Protein AF-A0A953NFU2-F1 (afdb_monomer_lite)

Secondary structure (DSSP, 8-state):
-HHHHHHHHHHHHHHHHT-HHHHHHHHHHHHHHHHHHHHHHHHHHHHHHHH--HHHHHHHHHHHHHHHHHHHHHHHHHHHHS-HHHHHHHHHHHHHHHHHHHHHHHH-

Sequence (108 aa):
MNREIELNGEKKLGSIFLNKSFMLLFLGKLVSQLGDVIYNMAIGWYILTITKSAVQMSFYMAFGTIIYVVMSPFGGVIADRYNRKNLMVWMDIIRGISVAIIGILMFF

Radius of gyration: 19.58 Å; chains: 1; bounding box: 40×46×45 Å

pLDDT: mean 87.38, std 8.36, range [61.94, 96.12]

Structure (mmCIF, N/CA/C/O backbone):
data_AF-A0A953NFU2-F1
#
_entry.id   AF-A0A953NFU2-F1
#
loop_
_atom_site.group_PDB
_atom_site.id
_atom_site.type_symbol
_atom_site.label_atom_id
_atom_site.label_alt_id
_atom_site.label_comp_id
_atom_site.label_asym_id
_atom_site.label_entity_id
_atom_site.label_seq_id
_atom_site.pdbx_PDB_ins_code
_atom_site.Cartn_x
_atom_site.Cartn_y
_atom_site.Cartn_z
_atom_site.occupancy
_atom_site.B_iso_or_equiv
_atom_site.auth_seq_id
_atom_site.auth_comp_id
_atom_site.auth_asym_id
_atom_site.auth_atom_id
_atom_site.pdbx_PDB_model_num
ATOM 1 N N . MET A 1 1 ? 23.544 -31.340 -22.882 1.00 61.94 1 MET A N 1
ATOM 2 C CA . MET A 1 1 ? 22.202 -30.746 -23.050 1.00 61.94 1 MET A CA 1
ATOM 3 C C . MET A 1 1 ? 21.640 -30.183 -21.739 1.00 61.94 1 MET A C 1
ATOM 5 O O . MET A 1 1 ? 21.441 -28.984 -21.686 1.00 61.94 1 MET A O 1
ATOM 9 N N . ASN A 1 2 ? 21.492 -30.955 -20.650 1.00 75.69 2 ASN A N 1
ATOM 10 C CA . ASN A 1 2 ? 20.917 -30.424 -19.389 1.00 75.69 2 ASN A CA 1
ATOM 11 C C . ASN A 1 2 ? 21.797 -29.388 -18.649 1.00 75.69 2 ASN A C 1
ATOM 13 O O . ASN A 1 2 ? 21.278 -28.375 -18.194 1.00 75.69 2 ASN A O 1
ATOM 17 N N . ARG A 1 3 ? 23.130 -29.567 -18.612 1.00 70.75 3 ARG A N 1
ATOM 18 C CA . ARG A 1 3 ? 24.055 -28.603 -17.968 1.00 70.75 3 ARG A CA 1
ATOM 19 C C . ARG A 1 3 ? 24.081 -27.222 -18.629 1.00 70.75 3 ARG A C 1
ATOM 21 O O . ARG A 1 3 ? 24.249 -26.227 -17.943 1.00 70.75 3 ARG A O 1
ATOM 28 N N . GLU A 1 4 ? 23.923 -27.136 -19.949 1.00 69.38 4 GLU A N 1
ATOM 29 C CA . GLU A 1 4 ? 23.898 -25.839 -20.646 1.00 69.38 4 GLU A CA 1
ATOM 30 C C . GLU A 1 4 ? 22.609 -25.062 -20.362 1.00 69.38 4 GLU A C 1
ATOM 32 O O . GLU A 1 4 ? 22.646 -23.838 -20.285 1.00 69.38 4 GLU A O 1
ATOM 37 N N . ILE A 1 5 ? 21.488 -25.759 -20.147 1.00 72.31 5 ILE A N 1
ATOM 38 C CA . ILE A 1 5 ? 20.208 -25.143 -19.771 1.00 72.31 5 ILE A CA 1
ATOM 39 C C . ILE A 1 5 ? 20.286 -24.585 -18.341 1.00 72.31 5 ILE A C 1
ATOM 41 O O . ILE A 1 5 ? 19.877 -23.447 -18.118 1.00 72.31 5 ILE A O 1
ATOM 45 N N . GLU A 1 6 ? 20.877 -25.328 -17.398 1.00 69.38 6 GLU A N 1
ATOM 46 C CA . GLU A 1 6 ? 21.116 -24.860 -16.021 1.00 69.38 6 GLU A CA 1
ATOM 47 C C . GLU A 1 6 ? 22.080 -23.666 -15.978 1.00 69.38 6 GLU A C 1
ATOM 49 O O . GLU A 1 6 ? 21.755 -22.626 -15.408 1.00 69.38 6 GLU A O 1
ATOM 54 N N . LEU A 1 7 ? 23.225 -23.761 -16.666 1.00 70.06 7 LEU A N 1
ATOM 55 C CA . LEU A 1 7 ? 24.223 -22.686 -16.720 1.00 70.06 7 LEU A CA 1
ATOM 56 C C . LEU A 1 7 ? 23.675 -21.405 -17.368 1.00 70.06 7 LEU A C 1
ATOM 58 O O . LEU A 1 7 ? 24.046 -20.297 -16.972 1.00 70.06 7 LEU A O 1
ATOM 62 N N . ASN A 1 8 ? 22.800 -21.530 -18.368 1.00 71.19 8 ASN A N 1
ATOM 63 C CA . ASN A 1 8 ? 22.163 -20.382 -19.009 1.00 71.19 8 ASN A CA 1
ATOM 64 C C . ASN A 1 8 ? 21.041 -19.799 -18.132 1.00 71.19 8 ASN A C 1
ATOM 66 O O . ASN A 1 8 ? 20.871 -18.583 -18.087 1.00 71.19 8 ASN A O 1
ATOM 70 N N . GLY A 1 9 ? 20.325 -20.641 -17.380 1.00 68.38 9 GLY A N 1
ATOM 71 C CA . GLY A 1 9 ? 19.359 -20.221 -16.364 1.00 68.38 9 GLY A CA 1
ATOM 72 C C . GLY A 1 9 ? 20.000 -19.387 -15.255 1.00 68.38 9 GLY A C 1
ATOM 73 O O . GLY A 1 9 ? 19.529 -18.284 -14.982 1.00 68.38 9 GLY A O 1
ATOM 74 N N . GLU A 1 10 ? 21.115 -19.848 -14.683 1.00 69.62 10 GLU A N 1
ATOM 75 C CA . GLU A 1 10 ? 21.829 -19.121 -13.624 1.00 69.62 10 GLU A CA 1
ATOM 76 C C . GLU A 1 10 ? 22.453 -17.810 -14.119 1.00 69.62 10 GLU A C 1
ATOM 78 O O . GLU A 1 10 ? 22.311 -16.771 -13.470 1.00 69.62 10 GLU A O 1
ATOM 83 N N . LYS A 1 11 ? 23.071 -17.806 -15.311 1.00 65.69 11 LYS A N 1
ATOM 84 C CA . LYS A 1 11 ? 23.598 -16.571 -15.921 1.00 65.69 11 LYS A CA 1
ATOM 85 C C . LYS A 1 11 ? 22.495 -15.553 -16.201 1.00 65.69 11 LYS A C 1
ATOM 87 O O . LYS A 1 11 ? 22.679 -14.357 -15.965 1.00 65.69 11 LYS A O 1
ATOM 92 N N . LYS A 1 12 ? 21.336 -16.014 -16.675 1.00 67.94 12 LYS A N 1
ATOM 93 C CA . LYS A 1 12 ? 20.176 -15.160 -16.941 1.00 67.94 12 LYS A CA 1
ATOM 94 C C . LYS A 1 12 ? 19.581 -14.623 -15.638 1.00 67.94 12 LYS A C 1
ATOM 96 O O . LYS A 1 12 ? 19.279 -13.435 -15.578 1.00 67.94 12 LYS A O 1
ATOM 101 N N . LEU A 1 13 ? 19.506 -15.438 -14.584 1.00 68.00 13 LEU A N 1
ATOM 102 C CA . LEU A 1 13 ? 19.061 -15.017 -13.254 1.00 68.00 13 LEU A CA 1
ATOM 103 C C . LEU A 1 13 ? 19.987 -13.941 -12.665 1.00 68.00 13 LEU A C 1
ATOM 105 O O . LEU A 1 13 ? 19.514 -12.879 -12.265 1.00 68.00 13 LEU A O 1
ATOM 109 N N . GLY A 1 14 ? 21.306 -14.154 -12.722 1.00 69.50 14 GLY A N 1
ATOM 110 C CA . GLY A 1 14 ? 22.300 -13.151 -12.326 1.00 69.50 14 GLY A CA 1
ATOM 111 C C . GLY A 1 14 ? 22.172 -11.847 -13.122 1.00 69.50 14 GLY A C 1
ATOM 112 O O . GLY A 1 14 ? 22.249 -10.762 -12.552 1.00 69.50 14 GLY A O 1
ATOM 113 N N . SER A 1 15 ? 21.879 -11.929 -14.425 1.00 72.06 15 SER A N 1
ATOM 114 C CA . SER A 1 15 ? 21.694 -10.746 -15.279 1.00 72.06 15 SER A CA 1
ATOM 115 C C . SER A 1 15 ? 20.437 -9.921 -14.958 1.00 72.06 15 SER A C 1
ATOM 117 O O . SER A 1 15 ? 20.431 -8.711 -15.184 1.00 72.06 15 SER A O 1
ATOM 119 N N . ILE A 1 16 ? 19.390 -10.539 -14.394 1.00 73.44 16 ILE A N 1
ATOM 120 C CA . ILE A 1 16 ? 18.157 -9.840 -13.993 1.00 73.44 16 ILE A CA 1
ATOM 121 C C . ILE A 1 16 ? 18.431 -8.939 -12.786 1.00 73.44 16 ILE A C 1
ATOM 123 O O . ILE A 1 16 ? 18.029 -7.776 -12.789 1.00 73.44 16 ILE A O 1
ATOM 127 N N . PHE A 1 17 ? 19.176 -9.433 -11.793 1.00 76.81 17 PHE A N 1
ATOM 128 C CA . PHE A 1 17 ? 19.578 -8.634 -10.630 1.00 76.81 17 PHE A CA 1
ATOM 129 C C . PHE A 1 17 ? 20.589 -7.531 -10.979 1.00 76.81 17 PHE A C 1
ATOM 131 O O . PHE A 1 17 ? 20.650 -6.515 -10.294 1.00 76.81 17 PHE A O 1
ATOM 138 N N . LEU A 1 18 ? 21.334 -7.676 -12.078 1.00 76.69 18 LEU A N 1
ATOM 139 C CA . LEU A 1 18 ? 22.223 -6.630 -12.600 1.00 76.69 18 LEU A CA 1
ATOM 140 C C . LEU A 1 18 ? 21.476 -5.539 -13.390 1.00 76.69 18 LEU A C 1
ATOM 142 O O . LEU A 1 18 ? 22.044 -4.487 -13.691 1.00 76.69 18 LEU A O 1
ATOM 146 N N . ASN A 1 19 ? 20.196 -5.742 -13.718 1.00 87.69 19 ASN A N 1
ATOM 147 C CA . ASN A 1 19 ? 19.395 -4.740 -14.406 1.00 87.69 19 ASN A CA 1
ATOM 148 C C . ASN A 1 19 ? 18.940 -3.642 -13.429 1.00 87.69 19 ASN A C 1
ATOM 150 O O . ASN A 1 19 ? 18.052 -3.842 -12.600 1.00 87.69 19 ASN A O 1
ATOM 154 N N . LYS A 1 20 ? 19.507 -2.438 -13.578 1.00 87.44 20 LYS A N 1
ATOM 155 C CA . LYS A 1 20 ? 19.212 -1.272 -12.726 1.00 87.44 20 LYS A CA 1
ATOM 156 C C . LYS A 1 20 ? 17.718 -0.935 -12.643 1.00 87.44 20 LYS A C 1
ATOM 158 O O . LYS A 1 20 ? 17.234 -0.591 -11.568 1.00 87.44 20 LYS A O 1
ATOM 163 N N . SER A 1 21 ? 16.978 -1.012 -13.751 1.00 86.62 21 SER A N 1
ATOM 164 C CA . SER A 1 21 ? 15.543 -0.698 -13.760 1.00 86.62 21 SER A CA 1
ATOM 165 C C . SER A 1 21 ? 14.726 -1.729 -12.986 1.00 86.62 21 SER A C 1
ATOM 167 O O . SER A 1 21 ? 13.813 -1.348 -12.258 1.00 86.62 21 SER A O 1
ATOM 169 N N . PHE A 1 22 ? 15.078 -3.012 -13.101 1.00 87.12 22 PHE A N 1
ATOM 170 C CA . PHE A 1 22 ? 14.461 -4.073 -12.309 1.00 87.12 22 PHE A CA 1
ATOM 171 C C . PHE A 1 22 ? 14.775 -3.909 -10.820 1.00 87.12 22 PHE A C 1
ATOM 173 O O . PHE A 1 22 ? 13.857 -3.892 -10.011 1.00 87.12 22 PHE A O 1
ATOM 180 N N . MET A 1 23 ? 16.046 -3.708 -10.467 1.00 90.50 23 MET A N 1
ATOM 181 C CA . MET A 1 23 ? 16.500 -3.484 -9.089 1.00 90.50 23 MET A CA 1
ATOM 182 C C . MET A 1 23 ? 15.774 -2.315 -8.408 1.00 90.50 23 MET A C 1
ATOM 184 O O . MET A 1 23 ? 15.335 -2.445 -7.267 1.00 90.50 23 MET A O 1
ATOM 188 N N . LEU A 1 24 ? 15.602 -1.188 -9.109 1.00 89.12 24 LEU A N 1
ATOM 189 C CA . LEU A 1 24 ? 14.864 -0.029 -8.590 1.00 89.12 24 LEU A CA 1
ATOM 190 C C . LEU A 1 24 ? 13.389 -0.354 -8.324 1.00 89.12 24 LEU A C 1
ATOM 192 O O . LEU A 1 24 ? 12.870 -0.003 -7.267 1.00 89.12 24 LEU A O 1
ATOM 196 N N . LEU A 1 25 ? 12.725 -1.043 -9.257 1.00 88.31 25 LEU A N 1
ATOM 197 C CA . LEU A 1 25 ? 11.338 -1.479 -9.075 1.00 88.31 25 LEU A CA 1
ATOM 198 C C . LEU A 1 25 ? 11.215 -2.498 -7.941 1.00 88.31 25 LEU A C 1
ATOM 200 O O . LEU A 1 25 ? 10.311 -2.389 -7.121 1.00 88.31 25 LEU A O 1
ATOM 204 N N . PHE A 1 26 ? 12.133 -3.460 -7.871 1.00 90.94 26 PHE A N 1
ATOM 205 C CA . PHE A 1 26 ? 12.150 -4.498 -6.852 1.00 90.94 26 PHE A CA 1
ATOM 206 C C . PHE A 1 26 ? 12.312 -3.903 -5.454 1.00 90.94 26 PHE A C 1
ATOM 208 O O . PHE A 1 26 ? 11.488 -4.171 -4.587 1.00 90.94 26 PHE A O 1
ATOM 215 N N . LEU A 1 27 ? 13.316 -3.047 -5.244 1.00 92.75 27 LEU A N 1
ATOM 216 C CA . LEU A 1 27 ? 13.541 -2.395 -3.953 1.00 92.75 27 LEU A CA 1
ATOM 217 C C . LEU A 1 27 ? 12.383 -1.467 -3.575 1.00 92.75 27 LEU A C 1
ATOM 219 O O . LEU A 1 27 ? 11.908 -1.519 -2.443 1.00 92.75 27 LEU A O 1
ATOM 223 N N . GLY A 1 28 ? 11.890 -0.660 -4.521 1.00 90.88 28 GLY A N 1
ATOM 224 C CA . GLY A 1 28 ? 10.740 0.213 -4.286 1.00 90.88 28 GLY A CA 1
ATOM 225 C C . GLY A 1 28 ? 9.493 -0.578 -3.892 1.00 90.88 28 GLY A C 1
ATOM 226 O O . GLY A 1 28 ? 8.807 -0.222 -2.929 1.00 90.88 28 GLY A O 1
ATOM 227 N N . LYS A 1 29 ? 9.234 -1.697 -4.578 1.00 90.75 29 LYS A N 1
ATOM 228 C CA . LYS A 1 29 ? 8.098 -2.563 -4.266 1.00 90.75 29 LYS A CA 1
ATOM 229 C C . LYS A 1 29 ? 8.281 -3.293 -2.945 1.00 90.75 29 LYS A C 1
ATOM 231 O O . LYS A 1 29 ? 7.334 -3.357 -2.175 1.00 90.75 29 LYS A O 1
ATOM 236 N N . LEU A 1 30 ? 9.488 -3.765 -2.647 1.00 94.50 30 LEU A N 1
ATOM 237 C CA . LEU A 1 30 ? 9.822 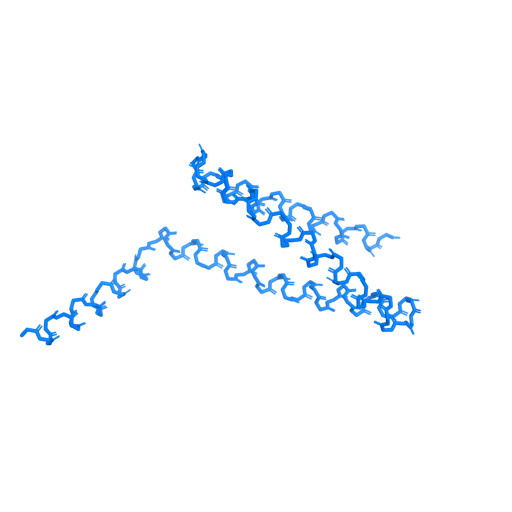-4.421 -1.386 1.00 94.50 30 LEU A CA 1
ATOM 238 C C . LEU A 1 30 ? 9.538 -3.493 -0.203 1.00 94.50 30 LEU A C 1
ATOM 240 O O . LEU A 1 30 ? 8.789 -3.869 0.695 1.00 94.50 30 LEU A O 1
ATOM 244 N N . VAL A 1 31 ? 10.063 -2.264 -0.226 1.00 94.38 31 VAL A N 1
ATOM 245 C CA . VAL A 1 31 ? 9.817 -1.271 0.835 1.00 94.38 31 VAL A CA 1
ATOM 246 C C . VAL A 1 31 ? 8.325 -0.961 0.956 1.00 94.38 31 VAL A C 1
ATOM 248 O O . VAL A 1 31 ? 7.778 -0.961 2.057 1.00 94.38 31 VAL A O 1
ATOM 251 N N . SER A 1 32 ? 7.651 -0.760 -0.177 1.00 92.00 32 SER A N 1
ATOM 252 C CA . SER A 1 32 ? 6.209 -0.503 -0.227 1.00 92.00 32 SER A CA 1
ATOM 253 C C . SER A 1 32 ? 5.397 -1.631 0.414 1.00 92.00 32 SER A C 1
ATOM 255 O O . SER A 1 32 ? 4.450 -1.378 1.155 1.00 92.00 32 SER A O 1
ATOM 257 N N . GLN A 1 33 ? 5.780 -2.878 0.159 1.00 93.25 33 GLN A N 1
ATOM 258 C CA . GLN A 1 33 ? 5.067 -4.059 0.631 1.00 93.25 33 GLN A CA 1
ATOM 259 C C . GLN A 1 33 ? 5.338 -4.334 2.114 1.00 93.25 33 GLN A C 1
ATOM 261 O O . GLN A 1 33 ? 4.428 -4.721 2.841 1.00 93.25 33 GLN A O 1
ATOM 266 N N . LEU A 1 34 ? 6.554 -4.055 2.596 1.00 95.88 34 LEU A N 1
ATOM 267 C CA . LEU A 1 34 ? 6.847 -4.047 4.032 1.00 95.88 34 LEU A CA 1
ATOM 268 C C . LEU A 1 34 ? 6.023 -2.984 4.764 1.00 95.88 34 LEU A C 1
ATOM 270 O O . LEU A 1 34 ? 5.447 -3.270 5.813 1.00 95.88 34 LEU A O 1
ATOM 274 N N . GLY A 1 35 ? 5.920 -1.784 4.186 1.00 91.62 35 GLY A N 1
ATOM 275 C CA . GLY A 1 35 ? 5.067 -0.720 4.707 1.00 91.62 35 GLY A CA 1
ATOM 276 C C . GLY A 1 35 ? 3.607 -1.155 4.828 1.00 91.62 35 GLY A C 1
ATOM 277 O O . GLY A 1 35 ? 2.990 -0.915 5.862 1.00 91.62 35 GLY A O 1
ATOM 278 N N . ASP A 1 36 ? 3.076 -1.865 3.828 1.00 91.56 36 ASP A N 1
ATOM 279 C CA . ASP A 1 36 ? 1.701 -2.376 3.863 1.00 91.56 36 ASP A CA 1
ATOM 280 C C . ASP A 1 36 ? 1.490 -3.391 4.992 1.00 91.56 36 ASP A C 1
ATOM 282 O O . ASP A 1 36 ? 0.466 -3.345 5.672 1.00 91.56 36 ASP A O 1
ATOM 286 N N . VAL A 1 37 ? 2.443 -4.298 5.224 1.00 93.81 37 VAL A N 1
ATOM 287 C CA . VAL A 1 37 ? 2.346 -5.281 6.317 1.00 93.81 37 VAL A CA 1
ATOM 288 C C . VAL A 1 37 ? 2.317 -4.576 7.673 1.00 93.81 37 VAL A C 1
ATOM 290 O O . VAL A 1 37 ? 1.447 -4.863 8.497 1.00 93.81 37 VAL A O 1
ATOM 293 N N . ILE A 1 38 ? 3.219 -3.613 7.884 1.00 94.06 38 ILE A N 1
ATOM 294 C CA . ILE A 1 38 ? 3.278 -2.830 9.126 1.00 94.06 38 ILE A CA 1
ATOM 295 C C . ILE A 1 38 ? 1.991 -2.015 9.306 1.00 94.06 38 ILE A C 1
ATOM 297 O O . ILE A 1 38 ? 1.407 -2.025 10.388 1.00 94.06 38 ILE A O 1
ATOM 301 N N . TYR A 1 39 ? 1.510 -1.357 8.248 1.00 90.75 39 TYR A N 1
ATOM 302 C CA . TYR A 1 39 ? 0.268 -0.585 8.263 1.00 90.75 39 TYR A CA 1
ATOM 303 C C . TYR A 1 39 ? -0.943 -1.450 8.629 1.00 90.75 39 TYR A C 1
ATOM 305 O O . TYR A 1 39 ? -1.709 -1.079 9.514 1.00 90.75 39 TYR A O 1
ATOM 313 N N . ASN A 1 40 ? -1.096 -2.625 8.008 1.00 89.88 40 ASN A N 1
ATOM 314 C CA . ASN A 1 40 ? -2.208 -3.536 8.292 1.00 89.88 40 ASN A CA 1
ATOM 315 C C . ASN A 1 40 ? -2.176 -4.061 9.735 1.00 89.88 40 ASN A C 1
ATOM 317 O O . ASN A 1 40 ? -3.222 -4.218 10.367 1.00 89.88 40 ASN A O 1
ATOM 321 N N . MET A 1 41 ? -0.982 -4.293 10.282 1.00 92.00 41 MET A N 1
ATOM 322 C CA . MET A 1 41 ? -0.826 -4.667 11.685 1.00 92.00 41 MET A CA 1
ATOM 323 C C . MET A 1 41 ? -1.207 -3.508 12.619 1.00 92.00 41 MET A C 1
ATOM 325 O O . MET A 1 41 ? -1.960 -3.709 13.573 1.00 92.00 41 MET A O 1
ATOM 329 N N . ALA A 1 42 ? -0.742 -2.292 12.321 1.00 91.12 42 ALA A N 1
ATOM 330 C CA . ALA A 1 42 ? -1.014 -1.099 13.118 1.00 91.12 42 ALA A CA 1
ATOM 331 C C . ALA A 1 42 ? -2.502 -0.717 13.115 1.00 91.12 42 ALA A C 1
ATOM 333 O O . ALA A 1 42 ? -3.073 -0.492 14.180 1.00 91.12 42 ALA A O 1
ATOM 334 N N . ILE A 1 43 ? -3.152 -0.695 11.945 1.00 88.69 43 ILE A N 1
ATOM 335 C CA . ILE A 1 43 ? -4.579 -0.357 11.828 1.00 88.69 43 ILE A CA 1
ATOM 336 C C . ILE A 1 43 ? -5.456 -1.407 12.515 1.00 88.69 43 ILE A C 1
ATOM 338 O O . ILE A 1 43 ? -6.405 -1.057 13.214 1.00 88.69 43 ILE A O 1
ATOM 342 N N . GLY A 1 44 ? -5.108 -2.692 12.383 1.00 89.31 44 GLY A N 1
ATOM 343 C CA . GLY A 1 44 ? -5.807 -3.777 13.062 1.00 89.31 44 GLY A CA 1
ATOM 344 C C . GLY A 1 44 ? -5.731 -3.628 14.581 1.00 89.31 44 GLY A C 1
ATOM 345 O O . GLY A 1 44 ? -6.754 -3.675 15.266 1.00 89.31 44 GLY A O 1
ATOM 346 N N . TRP A 1 45 ? -4.531 -3.360 15.102 1.00 90.62 45 TRP A N 1
ATOM 347 C CA . TRP A 1 45 ? -4.337 -3.119 16.528 1.00 90.62 45 TRP A CA 1
ATOM 348 C C . TRP A 1 45 ? -5.062 -1.857 17.017 1.00 90.62 45 TRP A C 1
ATOM 350 O O . TRP A 1 45 ? -5.712 -1.899 18.058 1.00 90.62 45 TRP A O 1
ATOM 360 N N . TYR A 1 46 ? -5.031 -0.766 16.251 1.00 89.94 46 TYR A N 1
ATOM 361 C CA . TYR A 1 46 ? -5.727 0.483 16.573 1.00 89.94 46 TYR A CA 1
ATOM 362 C C . TYR A 1 46 ? -7.252 0.315 16.657 1.00 89.94 46 TYR A C 1
ATOM 364 O O . TYR A 1 46 ? -7.896 0.793 17.589 1.00 89.94 46 TYR A O 1
ATOM 372 N N . ILE A 1 47 ? -7.853 -0.421 15.720 1.00 89.44 47 ILE A N 1
ATOM 373 C CA . ILE A 1 47 ? -9.292 -0.706 15.774 1.00 89.44 47 ILE A CA 1
ATOM 374 C C . ILE A 1 47 ? -9.614 -1.547 17.007 1.00 89.44 47 ILE A C 1
ATOM 376 O O . ILE A 1 47 ? -10.604 -1.280 17.691 1.00 89.44 47 ILE A O 1
ATOM 380 N N . LEU A 1 48 ? -8.777 -2.537 17.322 1.00 91.81 48 LEU A N 1
ATOM 381 C CA . LEU A 1 48 ? -8.965 -3.370 18.503 1.00 91.81 48 LEU A CA 1
ATOM 382 C C . LEU A 1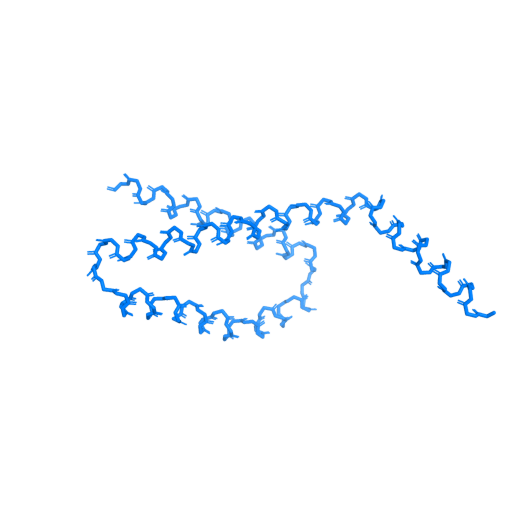 48 ? -8.896 -2.556 19.802 1.00 91.81 48 LEU A C 1
ATOM 384 O O . LEU A 1 48 ? -9.701 -2.797 20.698 1.00 91.81 48 LEU A O 1
ATOM 388 N N . THR A 1 49 ? -7.981 -1.592 19.925 1.00 90.31 49 THR A N 1
ATOM 389 C CA . THR A 1 49 ? -7.851 -0.784 21.150 1.00 90.31 49 THR A CA 1
ATOM 390 C C . THR A 1 49 ? -9.034 0.160 21.356 1.00 90.31 49 THR A C 1
ATOM 392 O O . THR A 1 49 ? -9.481 0.320 22.493 1.00 90.31 49 THR A O 1
ATOM 395 N N . ILE A 1 50 ? -9.581 0.731 20.280 1.00 90.25 50 ILE A N 1
ATOM 396 C CA . ILE A 1 50 ? -10.733 1.643 20.347 1.00 90.25 50 ILE A CA 1
ATOM 397 C C . ILE A 1 50 ? -12.040 0.883 20.566 1.00 90.25 50 ILE A C 1
ATOM 399 O O . ILE A 1 50 ? -12.820 1.224 21.453 1.00 90.25 50 ILE A O 1
ATOM 403 N N . THR A 1 51 ? -12.291 -0.153 19.767 1.00 90.81 51 THR A N 1
ATOM 404 C CA . THR A 1 51 ? -13.559 -0.901 19.815 1.00 90.81 51 THR A CA 1
ATOM 405 C C . THR A 1 51 ? -13.607 -1.917 20.950 1.00 90.81 51 THR A C 1
ATOM 407 O O . THR A 1 51 ? -14.689 -2.351 21.345 1.00 90.81 51 THR A O 1
ATOM 410 N N . LYS A 1 52 ? -12.437 -2.344 21.448 1.00 89.31 52 LYS A N 1
ATOM 411 C CA . LYS A 1 52 ? -12.258 -3.479 22.367 1.00 89.31 52 LYS A CA 1
ATOM 412 C C . LYS A 1 52 ? -12.900 -4.781 21.869 1.00 89.31 52 LYS A C 1
ATOM 414 O O . LYS A 1 52 ? -13.183 -5.673 22.665 1.00 89.31 52 LYS A O 1
ATOM 419 N N . SER A 1 53 ? -13.120 -4.912 20.557 1.00 89.75 53 SER A N 1
ATOM 420 C CA . SER A 1 53 ? -13.808 -6.051 19.947 1.00 89.75 53 SER A CA 1
ATOM 421 C C . SER A 1 53 ? -13.034 -6.616 18.757 1.00 89.75 53 SER A C 1
ATOM 423 O O . SER A 1 53 ? -12.923 -5.993 17.700 1.00 89.75 53 SER A O 1
ATOM 425 N N . ALA A 1 54 ? -12.561 -7.858 18.898 1.00 89.19 54 ALA A N 1
ATOM 426 C CA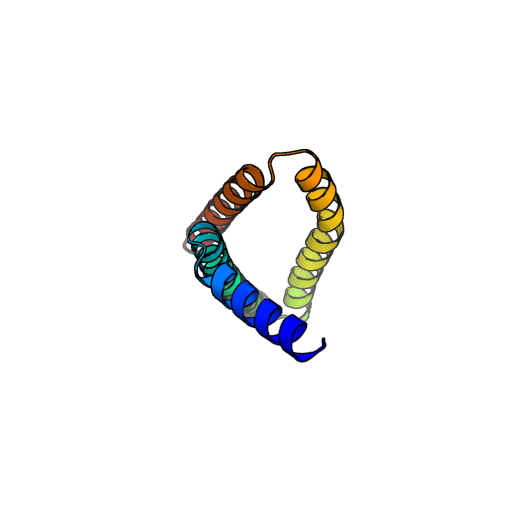 . ALA A 1 54 ? -11.874 -8.586 17.827 1.00 89.19 54 ALA A CA 1
ATOM 427 C C . ALA A 1 54 ? -12.781 -8.866 16.614 1.00 89.19 54 ALA A C 1
ATOM 429 O O . ALA A 1 54 ? -12.304 -8.980 15.484 1.00 89.19 54 ALA A O 1
ATOM 430 N N . VAL A 1 55 ? -14.097 -8.941 16.839 1.00 92.69 55 VAL A N 1
ATOM 431 C CA . VAL A 1 55 ? -15.093 -9.161 15.784 1.00 92.69 55 VAL A CA 1
ATOM 432 C C . VAL A 1 55 ? -15.156 -7.950 14.855 1.00 92.69 55 VAL A C 1
ATOM 434 O O . VAL A 1 55 ? -15.075 -8.108 13.641 1.00 92.69 55 VAL A O 1
ATOM 437 N N . GLN A 1 56 ? -15.227 -6.736 15.409 1.00 88.94 56 GLN A N 1
ATOM 438 C CA . GLN A 1 56 ? -15.289 -5.504 14.611 1.00 88.94 56 GLN A CA 1
ATOM 439 C C . GLN A 1 56 ? -13.995 -5.262 13.823 1.00 88.94 56 GLN A C 1
ATOM 441 O O . GLN A 1 56 ? -14.053 -4.927 12.640 1.00 88.94 56 GLN A O 1
ATOM 446 N N . MET A 1 57 ? -12.837 -5.520 14.441 1.00 92.25 57 MET A N 1
ATOM 447 C CA . MET A 1 57 ? -11.539 -5.511 13.754 1.00 92.25 57 MET A CA 1
ATOM 448 C C . MET A 1 57 ? -11.534 -6.468 12.553 1.00 92.25 57 MET A C 1
ATOM 450 O O . MET A 1 57 ? -11.151 -6.087 11.447 1.00 92.25 57 MET A O 1
ATOM 454 N N . SER A 1 58 ? -11.987 -7.705 12.758 1.00 90.88 58 SER A N 1
ATOM 455 C CA . SER A 1 58 ? -11.981 -8.735 11.716 1.00 90.88 58 SER A CA 1
ATOM 456 C C . SER A 1 58 ? -12.949 -8.403 10.576 1.00 90.88 58 SER A C 1
ATOM 458 O O . SER A 1 58 ? -12.611 -8.615 9.414 1.00 90.88 58 SER A O 1
ATOM 460 N N . PHE A 1 59 ? -14.113 -7.812 10.875 1.00 93.88 59 PHE A N 1
ATOM 461 C CA . PHE A 1 59 ? -15.031 -7.304 9.852 1.00 93.88 59 PHE A CA 1
ATOM 462 C C . PHE A 1 59 ? -14.397 -6.209 8.994 1.00 93.88 59 PHE A C 1
ATOM 464 O O . PHE A 1 59 ? -14.506 -6.271 7.771 1.00 93.88 59 PHE A O 1
ATOM 471 N N . TYR A 1 60 ? -13.699 -5.246 9.604 1.00 91.31 60 TYR A N 1
ATOM 472 C CA . TYR A 1 60 ? -12.987 -4.201 8.865 1.00 91.31 60 TYR A CA 1
ATOM 473 C C . TYR A 1 60 ? -11.952 -4.792 7.896 1.00 91.31 60 TYR A C 1
ATOM 475 O O . TYR A 1 60 ? -11.956 -4.475 6.704 1.00 91.31 60 TYR A O 1
ATOM 483 N N . MET A 1 61 ? -11.107 -5.709 8.380 1.00 90.94 61 MET A N 1
ATOM 484 C CA . MET A 1 61 ? -10.084 -6.355 7.550 1.00 90.94 61 MET A CA 1
ATOM 485 C C . MET A 1 61 ? -10.697 -7.220 6.436 1.00 90.94 61 MET A C 1
ATOM 487 O O . MET A 1 61 ? -10.214 -7.213 5.299 1.00 90.94 61 MET A O 1
ATOM 491 N N . ALA A 1 62 ? -11.786 -7.937 6.731 1.00 94.06 62 ALA A N 1
ATOM 492 C CA . ALA A 1 62 ? -12.502 -8.744 5.748 1.00 94.06 62 ALA A CA 1
ATOM 493 C C . ALA A 1 62 ? -13.099 -7.872 4.638 1.00 94.06 62 ALA A C 1
ATOM 495 O O . ALA A 1 62 ? -12.970 -8.203 3.462 1.00 94.06 62 ALA A O 1
ATOM 496 N N . PHE A 1 63 ? -13.683 -6.725 4.991 1.00 95.12 63 PHE A N 1
ATOM 497 C CA . PHE A 1 63 ? -14.242 -5.793 4.016 1.00 95.12 63 PHE A CA 1
ATOM 498 C C . PHE A 1 63 ? -13.165 -5.236 3.079 1.00 95.12 63 PHE A C 1
ATOM 500 O O . PHE A 1 63 ? -13.345 -5.237 1.861 1.00 95.12 63 PHE A O 1
ATOM 507 N N . GLY A 1 64 ? -12.008 -4.847 3.628 1.00 91.12 64 GLY A N 1
ATOM 508 C CA . GLY A 1 64 ? -10.852 -4.431 2.829 1.00 91.12 64 GLY A CA 1
ATOM 509 C C . GLY A 1 64 ? -10.384 -5.525 1.864 1.00 91.12 64 GLY A C 1
ATOM 510 O O . GLY A 1 64 ? -10.129 -5.257 0.689 1.00 91.12 64 GLY A O 1
ATOM 511 N N . THR A 1 65 ? -10.358 -6.777 2.326 1.00 92.62 65 THR A N 1
ATOM 512 C CA . THR A 1 65 ? -9.999 -7.936 1.494 1.00 92.62 65 THR A CA 1
ATOM 513 C C . THR A 1 65 ? -11.005 -8.168 0.366 1.00 92.62 65 THR A C 1
ATOM 515 O O . THR A 1 65 ? -10.606 -8.377 -0.777 1.00 92.62 65 THR A O 1
ATOM 518 N N . ILE A 1 66 ? -12.307 -8.090 0.654 1.0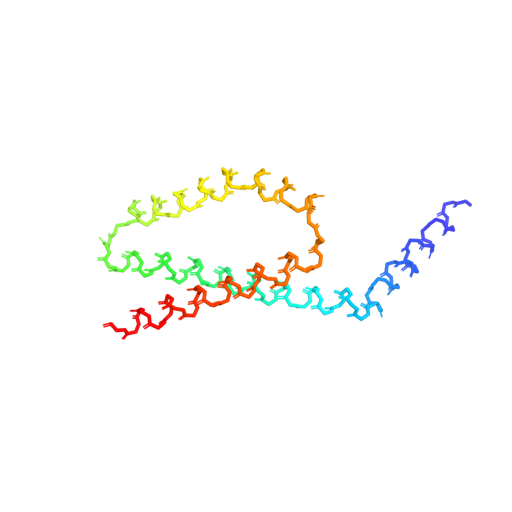0 95.88 66 ILE A N 1
ATOM 519 C CA . ILE A 1 66 ? -13.368 -8.240 -0.352 1.00 95.88 66 ILE A CA 1
ATOM 520 C C . ILE A 1 66 ? -13.224 -7.168 -1.431 1.00 95.88 66 ILE A C 1
ATOM 522 O O . ILE A 1 66 ? -13.218 -7.495 -2.616 1.00 95.88 66 ILE A O 1
ATOM 526 N N . ILE A 1 67 ? -13.049 -5.905 -1.031 1.00 93.81 67 ILE A N 1
ATOM 527 C CA . ILE A 1 67 ? -12.842 -4.800 -1.972 1.00 93.81 67 ILE A CA 1
ATOM 528 C C . ILE A 1 67 ? -11.611 -5.071 -2.840 1.00 93.81 67 ILE A C 1
ATOM 530 O O . ILE A 1 67 ? -11.691 -4.937 -4.059 1.00 93.81 67 ILE A O 1
ATOM 534 N N . TYR A 1 68 ? -10.494 -5.501 -2.247 1.00 91.81 68 TYR A N 1
ATOM 535 C CA . TYR A 1 68 ? -9.278 -5.825 -2.993 1.00 91.81 68 TYR A CA 1
ATOM 536 C C . TYR A 1 68 ? -9.504 -6.935 -4.031 1.00 91.81 68 TYR A C 1
ATOM 538 O O . TYR A 1 68 ? -9.147 -6.771 -5.198 1.00 91.81 68 TYR A O 1
ATOM 546 N N . VAL A 1 69 ? -10.135 -8.043 -3.633 1.00 95.62 69 VAL A N 1
ATOM 547 C CA . VAL A 1 69 ? -10.416 -9.178 -4.525 1.00 95.62 69 VAL A CA 1
ATOM 548 C C . VAL A 1 69 ? -11.325 -8.749 -5.672 1.00 95.62 69 VAL A C 1
ATOM 550 O O . VAL A 1 69 ? -11.015 -9.029 -6.829 1.00 95.62 69 VAL A O 1
ATOM 553 N N . VAL A 1 70 ? -12.398 -8.016 -5.369 1.00 96.12 70 VAL A N 1
ATOM 554 C CA . VAL A 1 70 ? -13.337 -7.508 -6.376 1.00 96.12 70 VAL A CA 1
ATOM 555 C C . VAL A 1 70 ? -12.646 -6.541 -7.334 1.00 96.12 70 VAL A C 1
ATOM 557 O O . VAL A 1 70 ? -12.902 -6.607 -8.530 1.00 96.12 70 VAL A O 1
ATOM 560 N N . MET A 1 71 ? -11.742 -5.686 -6.847 1.00 93.12 71 MET A N 1
ATOM 561 C CA . MET A 1 71 ? -11.020 -4.710 -7.672 1.00 93.12 71 MET A CA 1
ATOM 562 C C . MET A 1 71 ? -9.872 -5.322 -8.490 1.00 93.12 71 MET A C 1
ATOM 564 O O . MET A 1 71 ? -9.487 -4.757 -9.516 1.00 93.12 71 MET A O 1
ATOM 568 N N . SER A 1 72 ? -9.338 -6.480 -8.090 1.00 92.62 72 SER A N 1
ATOM 569 C CA . SER A 1 72 ? -8.204 -7.126 -8.764 1.00 92.62 72 SER A CA 1
ATOM 570 C C . SER A 1 72 ? -8.392 -7.386 -10.276 1.00 92.62 72 SER A C 1
ATOM 572 O O . SER A 1 72 ? -7.488 -7.009 -11.033 1.00 92.62 72 SER A O 1
ATOM 574 N N . PRO A 1 73 ? -9.530 -7.916 -10.787 1.00 93.38 73 PRO A N 1
ATOM 575 C CA . PRO A 1 73 ? -9.728 -8.081 -12.230 1.00 93.38 73 PRO A CA 1
ATOM 576 C C . PRO A 1 73 ? -9.788 -6.744 -12.979 1.00 93.38 73 PRO A C 1
ATOM 578 O O . PRO A 1 73 ? -9.254 -6.636 -14.082 1.00 93.38 73 PRO A O 1
ATOM 581 N N . PHE A 1 74 ? -10.378 -5.703 -12.382 1.00 92.75 74 PHE A N 1
ATOM 582 C CA . PHE A 1 74 ? -10.426 -4.368 -12.988 1.00 92.75 74 PHE A CA 1
ATOM 583 C C . PHE A 1 74 ? -9.022 -3.776 -13.122 1.00 92.75 74 PHE A C 1
ATOM 585 O O . PHE A 1 74 ? -8.683 -3.223 -14.168 1.00 92.75 74 PHE A O 1
ATOM 592 N N . GLY A 1 75 ? -8.182 -3.963 -12.100 1.00 88.62 75 GLY A N 1
ATOM 593 C CA . GLY A 1 75 ? -6.770 -3.593 -12.149 1.00 88.62 75 GLY A CA 1
ATOM 594 C C . GLY A 1 75 ? -6.029 -4.263 -13.309 1.00 88.62 75 GLY A C 1
ATOM 595 O O . GLY A 1 75 ? -5.268 -3.593 -14.005 1.00 88.62 75 GLY A O 1
ATOM 596 N N . GLY A 1 76 ? -6.306 -5.545 -13.573 1.00 89.19 76 GLY A N 1
ATOM 597 C CA . GLY A 1 76 ? -5.744 -6.283 -14.710 1.00 89.19 76 GLY A CA 1
ATOM 598 C C . GLY A 1 76 ? -6.160 -5.704 -16.065 1.00 89.19 76 GLY A C 1
ATOM 599 O O . GLY A 1 76 ? -5.306 -5.387 -16.891 1.00 89.19 76 GLY A O 1
ATOM 600 N N . VAL A 1 77 ? -7.461 -5.461 -16.261 1.00 93.44 77 VAL A N 1
ATOM 601 C CA . VAL A 1 77 ? -7.984 -4.871 -17.509 1.00 93.44 77 VAL A CA 1
ATOM 602 C C . VAL A 1 77 ? -7.375 -3.491 -17.780 1.00 93.44 77 VAL A C 1
ATOM 604 O O . VAL A 1 77 ? -7.051 -3.168 -18.923 1.00 93.44 77 VAL A O 1
ATOM 607 N N . ILE A 1 78 ? -7.196 -2.670 -16.742 1.00 91.25 78 ILE A N 1
ATOM 608 C CA . ILE A 1 78 ? -6.546 -1.359 -16.864 1.00 91.25 78 ILE A CA 1
ATOM 609 C C . ILE A 1 78 ? -5.050 -1.537 -17.174 1.00 91.25 78 ILE A C 1
ATOM 611 O O . ILE A 1 78 ? -4.527 -0.886 -18.078 1.00 91.25 78 ILE A O 1
ATOM 615 N N . ALA A 1 79 ? -4.357 -2.448 -16.490 1.00 89.62 79 ALA A N 1
ATOM 616 C CA . ALA A 1 79 ? -2.932 -2.704 -16.709 1.00 89.62 79 ALA A CA 1
ATOM 617 C C . ALA A 1 79 ? -2.602 -3.216 -18.118 1.00 89.62 79 ALA A C 1
ATOM 619 O O . ALA A 1 79 ? -1.491 -2.990 -18.605 1.00 89.62 79 ALA A O 1
ATOM 620 N N . ASP A 1 80 ? -3.556 -3.858 -18.785 1.00 90.94 80 ASP A N 1
ATOM 621 C CA . ASP A 1 80 ? -3.390 -4.320 -20.160 1.00 90.94 80 ASP A CA 1
ATOM 622 C C . ASP A 1 80 ? -3.662 -3.232 -21.207 1.00 90.94 80 ASP A C 1
ATOM 624 O O . ASP A 1 80 ? -3.120 -3.298 -22.309 1.00 90.94 80 ASP A O 1
ATOM 628 N N . ARG A 1 81 ? -4.454 -2.203 -20.875 1.00 91.19 81 ARG A N 1
ATOM 629 C CA . ARG A 1 81 ? -4.797 -1.109 -21.805 1.00 91.19 81 ARG A CA 1
ATOM 630 C C . ARG A 1 81 ? -3.809 0.053 -21.792 1.00 91.19 81 ARG A C 1
ATOM 632 O O . ARG A 1 81 ? -3.687 0.757 -22.792 1.00 91.19 81 ARG A O 1
ATOM 639 N N . TYR A 1 82 ? -3.129 0.283 -20.673 1.00 91.25 82 TYR A N 1
ATOM 640 C CA . TYR A 1 82 ? -2.237 1.430 -20.490 1.00 91.25 82 TYR A CA 1
ATOM 641 C C . TYR A 1 82 ? -0.765 1.016 -20.434 1.00 91.25 82 TYR A C 1
ATOM 643 O O . TYR A 1 82 ? -0.415 -0.146 -20.234 1.00 91.25 82 TYR A O 1
ATOM 651 N N . ASN A 1 83 ? 0.139 1.991 -20.577 1.00 91.31 83 ASN A N 1
ATOM 652 C CA . ASN A 1 83 ? 1.563 1.743 -20.379 1.00 91.31 83 ASN A CA 1
ATOM 653 C C . ASN A 1 83 ? 1.817 1.306 -18.925 1.00 91.31 83 ASN A C 1
ATOM 655 O O . ASN A 1 83 ? 1.756 2.122 -18.001 1.00 91.31 83 ASN A O 1
AT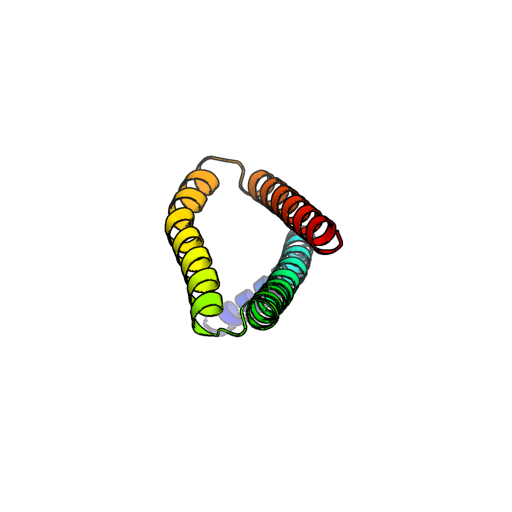OM 659 N N . ARG A 1 84 ? 2.141 0.020 -18.748 1.00 86.31 84 ARG A N 1
ATOM 660 C CA . ARG A 1 84 ? 2.348 -0.637 -17.449 1.00 86.31 84 ARG A CA 1
ATOM 661 C C . ARG A 1 84 ? 3.315 0.113 -16.538 1.00 86.31 84 ARG A C 1
ATOM 663 O O . ARG A 1 84 ? 3.068 0.209 -15.340 1.00 86.31 84 ARG A O 1
ATOM 670 N N . LYS A 1 85 ? 4.395 0.676 -17.093 1.00 86.25 85 LYS A N 1
ATOM 671 C CA . LYS A 1 85 ? 5.394 1.419 -16.312 1.00 86.25 85 LYS A CA 1
ATOM 672 C C . LYS A 1 85 ? 4.789 2.685 -15.712 1.00 86.25 85 LYS A C 1
ATOM 674 O O . LYS A 1 85 ? 4.933 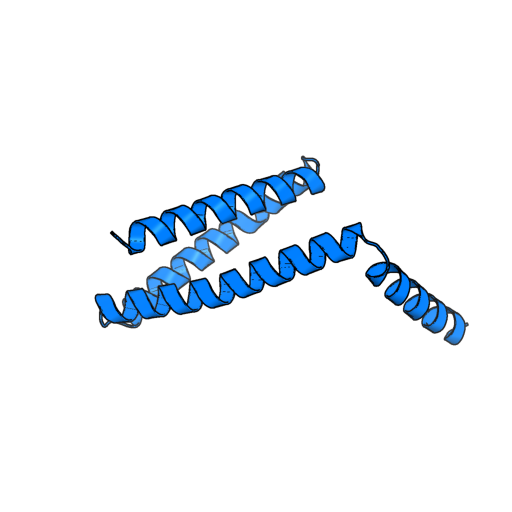2.917 -14.517 1.00 86.25 85 LYS A O 1
ATOM 679 N N . ASN A 1 86 ? 4.102 3.480 -16.529 1.00 88.69 86 ASN A N 1
ATOM 680 C CA . ASN A 1 86 ? 3.491 4.723 -16.062 1.00 88.69 86 ASN A CA 1
ATOM 681 C C . ASN A 1 86 ? 2.359 4.432 -15.077 1.00 88.69 86 ASN A C 1
ATOM 683 O O . ASN A 1 86 ? 2.261 5.103 -14.056 1.00 88.69 86 ASN A O 1
ATOM 687 N N . LEU A 1 87 ? 1.547 3.405 -15.349 1.00 91.69 87 LEU A N 1
ATOM 688 C CA . LEU A 1 87 ? 0.470 3.004 -14.452 1.00 91.69 87 LEU A CA 1
ATOM 689 C C . LEU A 1 87 ? 1.005 2.611 -13.069 1.00 91.69 87 LEU A C 1
ATOM 691 O O . LEU A 1 87 ? 0.504 3.118 -12.074 1.00 91.69 87 LEU A O 1
ATOM 695 N N . MET A 1 88 ? 2.050 1.775 -12.999 1.00 88.50 88 MET A N 1
ATOM 696 C CA . MET A 1 88 ? 2.663 1.391 -11.720 1.00 88.50 88 MET A CA 1
ATOM 697 C C . MET A 1 88 ? 3.153 2.608 -10.929 1.00 88.50 88 MET A C 1
ATOM 699 O O . MET A 1 88 ? 2.835 2.729 -9.750 1.00 88.50 88 MET A O 1
ATOM 703 N N . VAL A 1 89 ? 3.863 3.536 -11.581 1.00 89.94 89 VAL A N 1
ATOM 704 C CA . VAL A 1 89 ? 4.390 4.739 -10.917 1.00 89.94 89 VAL A CA 1
ATOM 705 C C . VAL A 1 89 ? 3.261 5.618 -10.379 1.00 89.94 89 VAL A C 1
ATOM 707 O O . VAL A 1 89 ? 3.298 6.013 -9.217 1.00 89.94 89 VAL A O 1
ATOM 710 N N . TRP A 1 90 ? 2.235 5.900 -11.187 1.00 93.38 90 TRP A N 1
ATOM 711 C CA . TRP A 1 90 ? 1.111 6.730 -10.746 1.00 93.38 90 TRP A CA 1
ATOM 712 C C . TRP A 1 90 ? 0.316 6.085 -9.611 1.00 93.38 90 TRP A C 1
ATOM 714 O O . TRP A 1 90 ? -0.045 6.774 -8.660 1.00 93.38 90 TRP A O 1
ATOM 724 N N . MET A 1 91 ? 0.074 4.773 -9.678 1.00 91.62 91 MET A N 1
ATOM 725 C CA . MET A 1 91 ? -0.645 4.058 -8.623 1.00 91.62 91 MET A CA 1
ATOM 726 C C . MET A 1 91 ? 0.136 4.046 -7.307 1.00 91.62 91 MET A C 1
ATOM 728 O O . MET A 1 91 ? -0.454 4.307 -6.260 1.00 91.62 91 MET A O 1
ATOM 732 N N . ASP A 1 92 ? 1.451 3.812 -7.344 1.00 89.56 92 ASP A N 1
ATOM 733 C CA . ASP A 1 92 ? 2.279 3.840 -6.134 1.00 89.56 92 ASP A CA 1
ATOM 734 C C . ASP A 1 92 ? 2.350 5.263 -5.531 1.00 89.56 92 ASP A C 1
ATOM 736 O O . ASP A 1 92 ? 2.289 5.409 -4.309 1.00 89.56 92 ASP A O 1
ATOM 740 N N . ILE A 1 93 ? 2.374 6.323 -6.355 1.00 92.94 93 ILE A N 1
ATOM 741 C CA . ILE A 1 93 ? 2.302 7.721 -5.880 1.00 92.94 93 ILE A CA 1
ATOM 742 C C . ILE A 1 93 ? 0.958 8.008 -5.196 1.00 92.94 93 ILE A C 1
ATOM 744 O O . ILE A 1 93 ? 0.938 8.506 -4.071 1.00 92.94 93 ILE A O 1
ATOM 748 N N . ILE A 1 94 ? -0.165 7.679 -5.845 1.00 94.75 94 ILE A N 1
ATOM 749 C CA . ILE A 1 94 ? -1.511 7.890 -5.283 1.00 94.75 94 ILE A CA 1
ATOM 750 C C . ILE A 1 94 ? -1.663 7.131 -3.963 1.00 94.75 94 ILE A C 1
ATOM 752 O O . ILE A 1 94 ? -2.197 7.666 -2.987 1.00 94.75 94 ILE A O 1
ATOM 756 N N . ARG A 1 95 ? -1.153 5.898 -3.909 1.00 90.69 95 ARG A N 1
ATOM 757 C CA . ARG A 1 95 ? -1.141 5.083 -2.696 1.00 90.69 95 ARG A CA 1
ATOM 758 C C . ARG A 1 95 ? -0.337 5.749 -1.582 1.00 90.69 95 ARG A C 1
ATOM 760 O O . ARG A 1 95 ? -0.842 5.867 -0.471 1.00 90.69 95 ARG A O 1
ATOM 767 N N . GLY A 1 96 ? 0.880 6.211 -1.878 1.00 91.56 96 GLY A N 1
ATOM 768 C CA . GLY A 1 96 ? 1.733 6.905 -0.912 1.00 91.56 96 GLY A CA 1
ATOM 769 C C . GLY A 1 96 ? 1.066 8.155 -0.335 1.00 91.56 96 GLY A C 1
ATOM 770 O O . GLY A 1 96 ? 1.052 8.336 0.880 1.00 91.56 96 GLY A O 1
ATOM 771 N N . ILE A 1 97 ? 0.435 8.967 -1.190 1.00 95.69 97 ILE A N 1
ATOM 772 C CA . ILE A 1 97 ? -0.327 10.152 -0.769 1.00 95.69 97 ILE A CA 1
ATOM 773 C C . ILE A 1 97 ? -1.504 9.755 0.130 1.00 95.69 97 ILE A C 1
ATOM 775 O O . ILE A 1 97 ? -1.701 10.357 1.181 1.00 95.69 97 ILE A O 1
ATOM 779 N N . SER A 1 98 ? -2.259 8.720 -0.245 1.00 92.06 98 SER A N 1
ATOM 780 C CA . SER A 1 98 ? -3.420 8.258 0.529 1.00 92.06 98 SER A CA 1
ATOM 781 C C . SER A 1 98 ? -3.021 7.799 1.934 1.00 92.06 98 SER A C 1
ATOM 783 O O . SER A 1 98 ? -3.651 8.188 2.915 1.00 92.06 98 SER A O 1
ATOM 785 N N . VAL A 1 99 ? -1.937 7.024 2.046 1.00 89.75 99 VAL A N 1
ATOM 786 C CA . VAL A 1 99 ? -1.407 6.571 3.342 1.00 89.75 99 VAL A CA 1
ATOM 787 C C . VAL A 1 99 ? -0.892 7.751 4.169 1.00 89.75 99 VAL A C 1
ATOM 789 O O . VAL A 1 99 ? -1.162 7.808 5.367 1.00 89.75 99 VAL A O 1
ATOM 792 N N . ALA A 1 100 ? -0.210 8.719 3.549 1.00 91.56 100 ALA A N 1
ATOM 793 C CA . ALA A 1 100 ? 0.256 9.920 4.240 1.00 91.56 100 ALA A CA 1
ATOM 794 C C . ALA A 1 100 ? -0.907 10.754 4.801 1.00 91.56 100 ALA A C 1
ATOM 796 O O . ALA A 1 100 ? -0.846 11.186 5.949 1.00 91.56 100 ALA A O 1
ATOM 797 N N . ILE A 1 101 ? -1.988 10.929 4.032 1.00 94.44 101 ILE A N 1
ATOM 798 C CA . ILE A 1 101 ? -3.199 11.628 4.489 1.00 94.44 101 ILE A CA 1
ATOM 799 C C . ILE A 1 101 ? -3.813 10.911 5.694 1.00 94.44 101 ILE A C 1
ATOM 801 O O . ILE A 1 101 ? -4.114 11.562 6.690 1.00 94.44 101 ILE A O 1
ATOM 805 N N . ILE A 1 102 ? -3.962 9.583 5.635 1.00 88.62 102 ILE A N 1
ATOM 806 C CA . ILE A 1 102 ? -4.488 8.797 6.763 1.00 88.62 102 ILE A CA 1
ATOM 807 C C . ILE A 1 102 ? -3.596 8.964 7.997 1.00 88.62 102 ILE A C 1
ATOM 809 O O . ILE A 1 102 ? -4.108 9.188 9.089 1.00 88.62 102 ILE A O 1
ATOM 813 N N . GLY A 1 103 ? -2.273 8.896 7.828 1.00 87.88 103 GLY A N 1
ATOM 814 C CA . GLY A 1 103 ? -1.323 9.085 8.925 1.00 87.88 103 GLY A CA 1
ATOM 815 C C . GLY A 1 103 ? -1.433 10.465 9.578 1.00 87.88 103 GLY A C 1
ATOM 816 O O . GLY A 1 103 ? -1.411 10.560 10.800 1.00 87.88 103 GLY A O 1
ATOM 817 N N . ILE A 1 104 ? -1.612 11.521 8.779 1.00 91.31 104 ILE A N 1
ATOM 818 C CA . ILE A 1 104 ? -1.843 12.881 9.287 1.00 91.31 104 ILE A CA 1
ATOM 819 C C . ILE A 1 104 ? -3.178 12.951 10.036 1.00 91.31 104 ILE A C 1
ATOM 821 O O . ILE A 1 104 ? -3.223 13.478 11.141 1.00 91.31 104 ILE A O 1
ATOM 825 N N . LEU A 1 105 ? -4.252 12.395 9.468 1.00 88.56 105 LEU A N 1
ATOM 826 C CA . LEU A 1 105 ? -5.580 12.398 10.088 1.00 88.56 105 LEU A CA 1
ATOM 827 C C . LEU A 1 105 ? -5.630 11.623 11.404 1.00 88.56 105 LEU A C 1
ATOM 829 O O . LEU A 1 105 ? -6.374 12.015 12.285 1.00 88.56 105 LEU A O 1
ATOM 833 N N . MET A 1 106 ? -4.854 10.548 11.553 1.00 81.88 106 MET A N 1
ATOM 834 C CA . MET A 1 106 ? -4.777 9.796 12.812 1.00 81.88 106 MET A CA 1
ATOM 835 C C . MET A 1 106 ? -4.091 10.563 13.946 1.00 81.88 106 MET A C 1
ATOM 837 O O . MET A 1 106 ? -4.227 10.173 15.104 1.00 81.88 106 MET A O 1
ATOM 841 N N . PHE A 1 107 ? -3.303 11.589 13.622 1.00 79.38 107 PHE A N 1
ATOM 842 C CA . PHE A 1 107 ? -2.617 12.407 14.618 1.00 79.38 107 PHE A CA 1
ATOM 843 C C . PHE A 1 107 ? -3.509 13.521 15.191 1.00 79.38 107 PHE A C 1
ATOM 845 O O . PHE A 1 107 ? -3.225 14.014 16.283 1.00 79.38 107 PHE A O 1
ATOM 852 N N . PHE A 1 108 ? -4.555 13.919 14.462 1.00 69.44 108 PHE A N 1
ATOM 853 C CA . PHE A 1 108 ? -5.555 14.899 14.895 1.00 69.44 108 PHE A CA 1
ATOM 854 C C . PHE A 1 108 ? -6.744 14.216 15.575 1.00 69.44 108 PHE A C 1
ATOM 856 O O . PHE A 1 108 ? -7.287 14.831 16.520 1.00 69.44 108 PHE A O 1
#

Foldseek 3Di:
DVVVVVVVVVVVVVVQCVDPVNVVVVVLVVVVVVVVVVVLVVVLVVCCVVVVDNVVSVVVVVVVVVVCVVCVVVVVVVCVVDDVVVVVVVVSVVVVVVVVVVVVVVVD